Protein AF-A0A7S3AMP0-F1 (afdb_monomer)

Mean predicted aligned error: 15.74 Å

pLDDT: mean 72.94, std 17.56, range [39.0, 95.69]

Foldseek 3Di:
DDDDDDDDDDDDDDDDDDDDPPDDDPDPPDDPPPDDPVRVVVLVDQQVWDWDWDFDPDDDTAIWTWHADPVRFKIWIFGDDDPCPPDDGPIDMDTPVQFPDKDQFQPDPRSVVCVVPDPDDRRPDIDTDGNVNDPDPPDPPPDD

Radius of gyration: 28.68 Å; Cα contacts (8 Å, |Δi|>4): 137; chains: 1; bounding box: 95×56×67 Å

Nearest PDB structures (foldseek):
  4chm-assembly2_B  TM=6.167E-01  e=4.537E-02  Toxoplasma gondii ME49
  6tuh-assembly2_B  TM=6.747E-01  e=8.048E-01  Homo sapiens
  7wzg-assembly1_A  TM=5.165E-01  e=1.977E+00  Streptomyces sp.
  7byt-assembly1_A  TM=4.551E-01  e=3.192E+00  Phanerodontia chrysosporium

InterPro domains:
  IPR011993 PH-like domain superfamily [G3DSA:2.30.29.30] (39-135)

Organism: NCBI:txid156174

Sequence (144 aa):
MRFSRASAPAPDSSEPLATAAAGAGWEPLSPPARRSEAALEGLRLLKQGCRATKYSKRGKPHACVFRLSDDERTLTWEVGLGRAVLTRAARRSVDMSDVVALQIGFSSEVMKRHVEGLHAPAAHTLSLLMIHSLPKPPSAEESD

Solvent-accessible surface area (backbone atoms on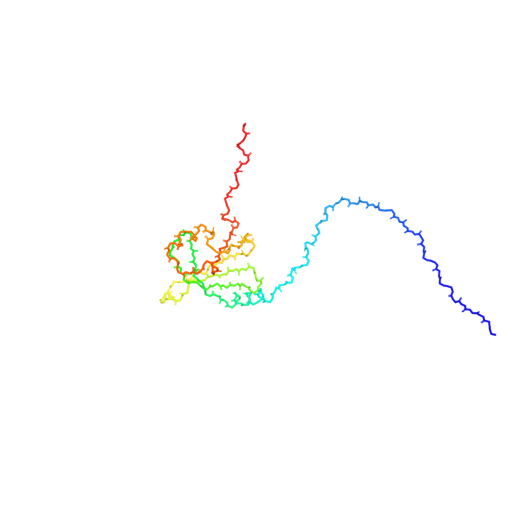ly — not comparable to full-atom values): 9666 Å² total; per-residue (Å²): 138,86,90,83,82,86,81,79,84,80,87,80,92,74,85,78,78,90,76,85,75,86,69,85,76,80,70,80,75,68,81,80,75,82,74,51,71,69,53,52,52,52,51,52,45,30,48,76,46,38,80,47,74,47,78,51,92,71,75,77,69,43,59,26,40,35,29,34,42,95,86,64,48,37,44,31,36,35,69,66,92,66,97,55,89,84,56,82,67,75,69,43,72,46,54,51,87,44,49,75,44,80,43,75,29,60,81,44,78,59,41,59,77,46,53,91,78,54,91,70,63,50,88,82,33,77,41,80,40,43,60,94,69,55,80,80,75,79,73,93,82,80,80,131

Structure (mmCIF, N/CA/C/O backbone):
data_AF-A0A7S3AMP0-F1
#
_entry.id   AF-A0A7S3AMP0-F1
#
loop_
_atom_site.group_PDB
_atom_site.id
_atom_site.type_symbol
_atom_site.label_atom_id
_atom_site.label_alt_id
_atom_site.label_comp_id
_atom_site.label_asym_id
_atom_site.label_entity_id
_atom_site.label_seq_id
_atom_site.pdbx_PDB_ins_code
_atom_site.Cartn_x
_atom_site.Cartn_y
_atom_site.Cartn_z
_atom_site.occupancy
_atom_site.B_iso_or_equiv
_atom_site.auth_seq_id
_atom_site.auth_comp_id
_atom_site.auth_asym_id
_atom_site.auth_atom_id
_atom_site.pdbx_PDB_model_num
ATOM 1 N N . MET A 1 1 ? -63.182 33.805 45.598 1.00 43.59 1 MET A N 1
ATOM 2 C CA . MET A 1 1 ? -62.528 32.505 45.335 1.00 43.59 1 MET A CA 1
ATOM 3 C C . MET A 1 1 ? -61.090 32.610 45.814 1.00 43.59 1 MET A C 1
ATOM 5 O O . MET A 1 1 ? -60.423 33.577 45.474 1.00 43.59 1 MET A O 1
ATOM 9 N N . ARG A 1 2 ? -60.697 31.730 46.741 1.00 43.09 2 ARG A N 1
ATOM 10 C CA . ARG A 1 2 ? -59.436 31.778 47.497 1.00 43.09 2 ARG A CA 1
ATOM 11 C C . ARG A 1 2 ? -58.288 31.141 46.704 1.00 43.09 2 ARG A C 1
ATOM 13 O O . ARG A 1 2 ? -58.501 30.186 45.968 1.00 43.09 2 ARG A O 1
ATOM 20 N N . PHE A 1 3 ? -57.099 31.704 46.905 1.00 45.06 3 PHE A N 1
ATOM 21 C CA . PHE A 1 3 ? -55.799 31.315 46.361 1.00 45.06 3 PHE A CA 1
ATOM 22 C C . PHE A 1 3 ? -55.375 29.895 46.750 1.00 45.06 3 PHE A C 1
ATOM 24 O O . PHE A 1 3 ? -55.627 29.473 47.876 1.00 45.06 3 PHE A O 1
ATOM 31 N N . SER A 1 4 ? -54.607 29.227 45.884 1.00 47.03 4 SER A N 1
ATOM 32 C CA . SER A 1 4 ? -53.541 28.302 46.298 1.00 47.03 4 SER A CA 1
ATOM 33 C C . SER A 1 4 ? -52.491 28.185 45.192 1.00 47.03 4 SER A C 1
ATOM 35 O O . SER A 1 4 ? -52.648 27.468 44.209 1.00 47.03 4 SER A O 1
ATOM 37 N N . ARG A 1 5 ? -51.426 28.968 45.368 1.00 46.56 5 ARG A N 1
ATOM 38 C CA . ARG A 1 5 ? -50.156 28.913 44.644 1.00 46.56 5 ARG A CA 1
ATOM 39 C C . ARG A 1 5 ? -49.348 27.773 45.266 1.00 46.56 5 ARG A C 1
ATOM 41 O O . ARG A 1 5 ? -48.973 27.872 46.430 1.00 46.56 5 ARG A O 1
ATOM 48 N N . ALA A 1 6 ? -49.129 26.692 44.522 1.00 51.91 6 ALA A N 1
ATOM 49 C CA . ALA A 1 6 ? -48.261 25.608 44.965 1.00 51.91 6 ALA A CA 1
ATOM 50 C C . ALA A 1 6 ? -46.806 26.102 44.971 1.00 51.91 6 ALA A C 1
ATOM 52 O O . ALA A 1 6 ? -46.266 26.527 43.951 1.00 51.91 6 ALA A O 1
ATOM 53 N N . SER A 1 7 ? -46.226 26.106 46.168 1.00 48.09 7 SER A N 1
ATOM 54 C CA . SER A 1 7 ? -44.842 26.443 46.473 1.00 48.09 7 SER A CA 1
ATOM 55 C C . SER A 1 7 ? -43.972 25.217 46.200 1.00 48.09 7 SER A C 1
ATOM 57 O O . SER A 1 7 ? -44.155 24.196 46.860 1.00 48.09 7 SER A O 1
ATOM 59 N N . ALA A 1 8 ? -43.051 25.297 45.240 1.00 53.22 8 ALA A N 1
ATOM 60 C CA . ALA A 1 8 ? -42.005 24.291 45.067 1.00 53.22 8 ALA A CA 1
ATOM 61 C C . ALA A 1 8 ? -40.764 24.703 45.889 1.00 53.22 8 ALA A C 1
ATOM 63 O O . ALA A 1 8 ? -40.423 25.890 45.892 1.00 53.22 8 ALA A O 1
ATOM 64 N N . PRO A 1 9 ? -40.133 23.772 46.626 1.00 60.31 9 PRO A N 1
ATOM 65 C CA . PRO A 1 9 ? -39.049 24.069 47.561 1.00 60.31 9 PRO A CA 1
ATOM 66 C C . PRO A 1 9 ? -37.723 24.420 46.869 1.00 60.31 9 PRO A C 1
ATOM 68 O O . PRO A 1 9 ? -37.457 24.007 45.742 1.00 60.31 9 PRO A O 1
ATOM 71 N N . ALA A 1 10 ? -36.908 25.201 47.584 1.00 57.31 10 ALA A N 1
ATOM 72 C CA . ALA A 1 10 ? -35.576 25.653 47.192 1.00 57.31 10 ALA A CA 1
ATOM 73 C C . ALA A 1 10 ? -34.602 24.480 46.943 1.00 57.31 10 ALA A C 1
ATOM 75 O O . ALA A 1 10 ? -34.685 23.477 47.654 1.00 57.31 10 ALA A O 1
ATOM 76 N N . PRO A 1 11 ? -33.664 24.597 45.984 1.00 57.59 11 PRO A N 1
ATOM 77 C CA . PRO A 1 11 ? -32.569 23.647 45.855 1.00 57.59 11 PRO A CA 1
ATOM 78 C C . PRO A 1 11 ? -31.579 23.824 47.013 1.00 57.59 11 PRO A C 1
ATOM 80 O O . PRO A 1 11 ? -31.110 24.926 47.293 1.00 57.59 11 PRO A O 1
ATOM 83 N N . ASP A 1 12 ? -31.326 22.705 47.682 1.00 50.72 12 ASP A N 1
ATOM 84 C CA . ASP A 1 12 ? -30.456 2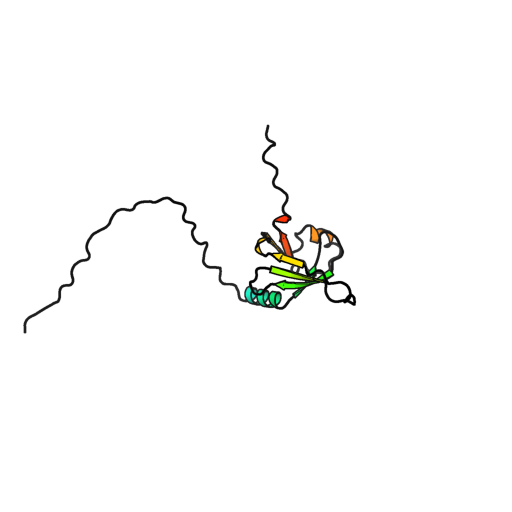2.538 48.837 1.00 50.72 12 ASP A CA 1
ATOM 85 C C . ASP A 1 12 ? -28.985 22.806 48.480 1.00 50.72 12 ASP A C 1
ATOM 87 O O . ASP A 1 12 ? -28.461 22.321 47.473 1.00 50.72 12 ASP A O 1
ATOM 91 N N . SER A 1 13 ? -28.333 23.594 49.327 1.00 54.78 13 SER A N 1
ATOM 92 C CA . SER A 1 13 ? -26.924 23.952 49.253 1.00 54.78 13 SER A CA 1
ATOM 93 C C . SER A 1 13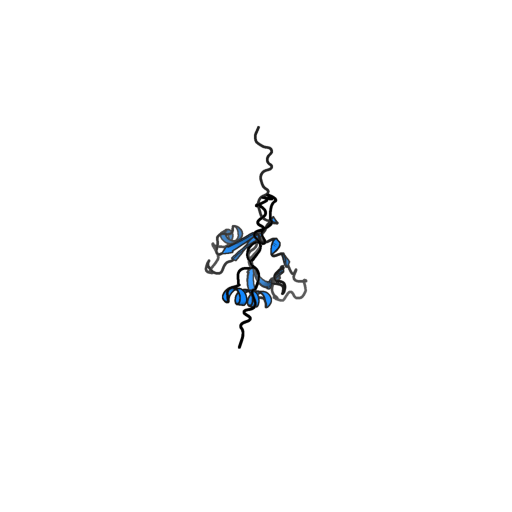 ? -26.093 22.819 49.845 1.00 54.78 13 SER A C 1
ATOM 95 O O . SER A 1 13 ? -25.839 22.784 51.046 1.00 54.78 13 SER A O 1
ATOM 97 N N . SER A 1 14 ? -25.634 21.899 49.004 1.00 51.50 14 SER A N 1
ATOM 98 C CA . SER A 1 14 ? -24.627 20.908 49.393 1.00 51.50 14 SER A CA 1
ATOM 99 C C . SER A 1 14 ? -23.558 20.765 48.311 1.00 51.50 14 SER A C 1
ATOM 101 O O . SER A 1 14 ? -23.533 19.815 47.534 1.00 51.50 14 SER A O 1
ATOM 103 N N . GLU A 1 15 ? -22.632 21.728 48.286 1.00 58.34 15 GLU A N 1
ATOM 104 C CA . GLU A 1 15 ? -21.264 21.452 47.847 1.00 58.34 15 GLU A CA 1
ATOM 105 C C . GLU A 1 15 ? -20.575 20.571 48.896 1.00 58.34 15 GLU A C 1
ATOM 107 O O . GLU A 1 15 ? -20.523 20.928 50.076 1.00 58.34 15 GLU A O 1
ATOM 112 N N . PRO A 1 16 ? -19.954 19.470 48.462 1.00 53.97 16 PRO A N 1
ATOM 113 C CA . PRO A 1 16 ? -18.674 19.092 49.02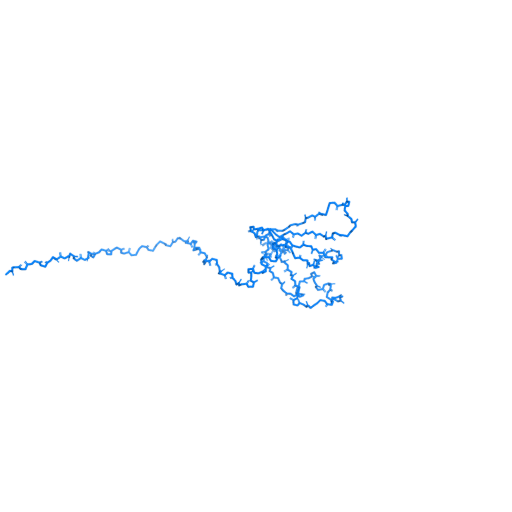7 1.00 53.97 16 PRO A CA 1
ATOM 114 C C . PRO A 1 16 ? -17.570 19.235 47.975 1.00 53.97 16 PRO A C 1
ATOM 116 O O . PRO A 1 16 ? -17.460 18.461 47.028 1.00 53.97 16 PRO A O 1
ATOM 119 N N . LEU A 1 17 ? -16.763 20.273 48.194 1.00 40.53 17 LEU A N 1
ATOM 120 C CA . LEU A 1 17 ? -15.301 20.280 48.176 1.00 40.53 17 LEU A CA 1
ATOM 121 C C . LEU A 1 17 ? -14.609 19.281 47.227 1.00 40.53 17 LEU A C 1
ATOM 123 O O . LEU A 1 17 ? -14.537 18.075 47.471 1.00 40.53 17 LEU A O 1
ATOM 127 N N . ALA A 1 18 ? -13.989 19.851 46.193 1.00 47.88 18 ALA A N 1
ATOM 128 C CA . ALA A 1 18 ? -13.028 19.210 45.312 1.00 47.88 18 ALA A CA 1
ATOM 129 C C . ALA A 1 18 ? -12.026 18.325 46.076 1.00 47.88 18 ALA A C 1
ATOM 131 O O . ALA A 1 18 ? -11.193 18.812 46.839 1.00 47.88 18 ALA A O 1
ATOM 132 N N . THR A 1 19 ? -12.064 17.022 45.802 1.00 40.62 19 THR A N 1
ATOM 133 C CA . THR A 1 19 ? -10.944 16.121 46.079 1.00 40.62 19 THR A CA 1
ATOM 134 C C . THR A 1 19 ? -10.237 15.858 44.759 1.00 40.62 19 THR A C 1
ATOM 136 O O . THR A 1 19 ? -10.707 15.098 43.915 1.00 40.62 19 THR A O 1
ATOM 139 N N . ALA A 1 20 ? -9.109 16.539 44.573 1.00 46.81 20 ALA A N 1
ATOM 140 C CA . ALA A 1 20 ? -8.158 16.265 43.513 1.00 46.81 20 ALA A CA 1
ATOM 141 C C . ALA A 1 20 ? -7.587 14.851 43.698 1.00 46.81 20 ALA A C 1
ATOM 143 O O . ALA A 1 20 ? -6.663 14.637 44.480 1.00 46.81 20 ALA A O 1
ATOM 144 N N . ALA A 1 21 ? -8.136 13.882 42.970 1.00 43.03 21 ALA A N 1
ATOM 145 C CA . ALA A 1 21 ? -7.495 12.594 42.754 1.00 43.03 21 ALA A CA 1
ATOM 146 C C . ALA A 1 21 ? -6.657 12.688 41.474 1.00 43.03 21 ALA A C 1
ATOM 148 O O . ALA A 1 21 ? -7.118 12.416 40.367 1.00 43.03 21 ALA A O 1
ATOM 149 N N . ALA A 1 22 ? -5.410 13.125 41.641 1.00 49.81 22 ALA A N 1
ATOM 150 C CA . ALA A 1 22 ? -4.356 12.902 40.670 1.00 49.81 22 ALA A CA 1
ATOM 151 C C . ALA A 1 22 ? -4.146 11.385 40.524 1.00 49.81 22 ALA A C 1
ATOM 153 O O . ALA A 1 22 ? -3.724 10.714 41.463 1.00 49.81 22 ALA A O 1
ATOM 154 N N . GLY A 1 23 ? -4.474 10.846 39.353 1.00 39.28 23 GLY A N 1
ATOM 155 C CA . GLY A 1 23 ? -4.344 9.423 39.061 1.00 39.28 23 GLY A CA 1
ATOM 156 C C . GLY A 1 23 ? -4.620 9.138 37.592 1.00 39.28 23 GLY A C 1
ATOM 157 O O . GLY A 1 23 ? -5.700 8.677 37.258 1.00 39.28 23 GLY A O 1
ATOM 158 N N . ALA A 1 24 ? -3.654 9.491 36.736 1.00 49.03 24 ALA A N 1
ATOM 159 C CA . ALA A 1 24 ? -3.456 9.016 35.361 1.00 49.03 24 ALA A CA 1
ATOM 160 C C . ALA A 1 24 ? -4.722 8.520 34.629 1.00 49.03 24 ALA A C 1
ATOM 162 O O . ALA A 1 24 ? -4.902 7.325 34.387 1.00 49.03 24 ALA A O 1
ATOM 163 N N . GLY A 1 25 ? -5.586 9.463 34.246 1.00 39.00 25 GLY A N 1
ATOM 164 C CA . GLY A 1 25 ? -6.630 9.205 33.267 1.00 39.00 25 GLY A CA 1
ATOM 165 C C . GLY A 1 25 ? -5.982 8.900 31.921 1.00 39.00 25 GLY A C 1
ATOM 166 O O . GLY A 1 25 ? -5.338 9.761 31.327 1.00 39.00 25 GLY A O 1
ATOM 167 N N . TRP A 1 26 ? -6.143 7.675 31.433 1.00 55.38 26 TRP A N 1
ATOM 168 C CA . TRP A 1 26 ? -6.062 7.418 30.004 1.00 55.38 26 TRP A CA 1
ATOM 169 C C . TRP A 1 26 ? -7.273 8.134 29.394 1.00 55.38 26 TRP A C 1
ATOM 171 O O . TRP A 1 26 ? -8.383 7.613 29.374 1.00 55.38 26 TRP A O 1
ATOM 181 N N . GLU A 1 27 ? -7.118 9.394 28.993 1.00 47.97 27 GLU A N 1
ATOM 182 C CA . GLU A 1 27 ? -8.150 10.015 28.168 1.00 47.97 27 GLU A CA 1
ATOM 183 C C . GLU A 1 27 ? -8.263 9.185 26.882 1.00 47.97 27 GLU A C 1
ATOM 185 O O . GLU A 1 27 ? -7.240 8.930 26.232 1.00 47.97 27 GLU A O 1
ATOM 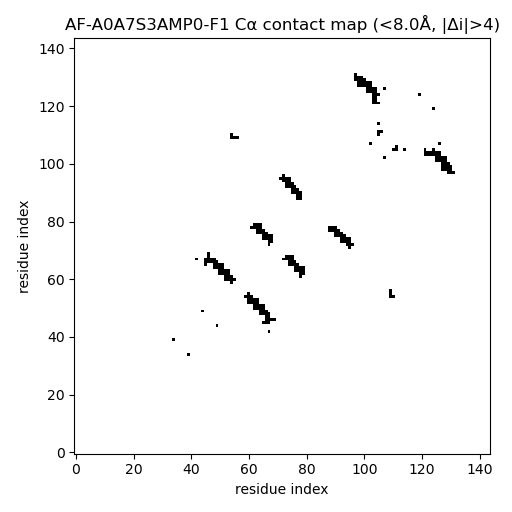190 N N . PRO A 1 28 ? -9.468 8.729 26.490 1.00 56.03 28 PRO A N 1
ATOM 191 C CA . PRO A 1 28 ? -9.657 8.198 25.159 1.00 56.03 28 PRO A CA 1
ATOM 192 C C . PRO A 1 28 ? -9.308 9.321 24.184 1.00 56.03 28 PRO A C 1
ATOM 194 O O . PRO A 1 28 ? -10.034 10.309 24.065 1.00 56.03 28 PRO A O 1
ATOM 197 N N . LEU A 1 29 ? -8.154 9.174 23.527 1.00 58.03 29 LEU A N 1
ATOM 198 C CA . LEU A 1 29 ? -7.727 10.000 22.407 1.00 58.03 29 LEU A CA 1
ATOM 199 C C . LEU A 1 29 ? -8.933 10.174 21.482 1.00 58.03 29 LEU A C 1
ATOM 201 O O . LEU A 1 29 ? -9.512 9.171 21.081 1.00 58.03 29 LEU A O 1
ATOM 205 N N . SER A 1 30 ? -9.311 11.435 21.250 1.00 55.84 30 SER A N 1
ATOM 206 C CA . SER A 1 30 ? -10.341 11.963 20.340 1.00 55.84 30 SER A CA 1
ATOM 207 C C . SER A 1 30 ? -11.150 10.949 19.507 1.00 55.84 30 SER A C 1
ATOM 209 O O . SER A 1 30 ? -10.567 10.061 18.884 1.00 55.84 30 SER A O 1
ATOM 211 N N . PRO A 1 31 ? -12.479 11.142 19.344 1.00 57.41 31 PRO A N 1
ATOM 212 C CA . PRO A 1 31 ? -13.279 10.302 18.450 1.00 57.41 31 PRO A CA 1
ATOM 213 C C . PRO A 1 31 ? -12.593 10.178 17.081 1.00 57.41 31 PRO A C 1
ATOM 215 O O . PRO A 1 31 ? -12.039 11.174 16.599 1.00 57.41 31 PRO A O 1
ATOM 218 N N . PRO A 1 32 ? -12.590 8.978 16.464 1.00 61.91 32 PRO A N 1
ATOM 219 C CA . PRO A 1 32 ? -11.818 8.727 15.257 1.00 61.91 32 PRO A CA 1
ATOM 220 C C . PRO A 1 32 ? -12.165 9.792 14.225 1.00 61.91 32 PRO A C 1
ATOM 222 O O . PRO A 1 32 ? -13.340 9.987 13.898 1.00 61.91 32 PRO A O 1
ATOM 225 N N . ALA A 1 33 ? -11.141 10.520 13.773 1.00 69.38 33 ALA A N 1
ATOM 226 C CA . ALA A 1 33 ? -11.303 11.617 12.834 1.00 69.38 33 ALA A CA 1
ATOM 227 C C . ALA A 1 33 ? -12.194 11.158 11.672 1.00 69.38 33 ALA A C 1
ATOM 229 O O . ALA A 1 33 ? -11.946 10.109 11.065 1.00 69.38 33 ALA A O 1
ATOM 230 N N . ARG A 1 34 ? -13.265 11.914 11.390 1.00 83.62 34 ARG A N 1
ATOM 231 C CA . ARG A 1 34 ? -14.149 11.602 10.263 1.00 83.62 34 ARG A CA 1
ATOM 232 C C . ARG A 1 34 ? -13.298 11.525 9.000 1.00 83.62 34 ARG A C 1
ATOM 234 O O . ARG A 1 34 ? -12.571 12.461 8.674 1.00 83.62 34 ARG A O 1
ATOM 241 N N . ARG A 1 35 ? -13.379 10.389 8.310 1.00 88.00 35 ARG A N 1
ATOM 242 C CA . ARG A 1 35 ? -12.655 10.166 7.057 1.00 88.00 35 ARG A CA 1
ATOM 243 C C . ARG A 1 35 ? -13.182 11.129 5.998 1.00 88.00 35 ARG A C 1
ATOM 245 O O . ARG A 1 35 ? -14.392 11.321 5.893 1.00 88.00 35 ARG A O 1
ATOM 252 N N . SER A 1 36 ? -12.277 11.710 5.216 1.00 93.00 36 SER A N 1
ATOM 253 C CA . SER A 1 36 ? -12.654 12.479 4.030 1.00 93.00 36 SER A CA 1
ATOM 254 C C . SER A 1 36 ? -13.226 11.558 2.948 1.00 93.00 36 SER A C 1
ATOM 256 O O . SER A 1 36 ? -12.953 10.356 2.933 1.00 93.00 36 SER A O 1
ATOM 258 N N . GLU A 1 37 ? -13.985 12.117 2.005 1.00 93.38 37 GLU A N 1
ATOM 259 C CA . GLU A 1 37 ? -14.529 11.355 0.871 1.00 93.38 37 GLU A CA 1
ATOM 260 C C . GLU A 1 37 ? -13.422 10.704 0.035 1.00 93.38 37 GLU A C 1
ATOM 262 O O . GLU A 1 37 ? -13.505 9.521 -0.288 1.00 93.38 37 GLU A O 1
ATOM 267 N N . ALA A 1 38 ? -12.328 11.432 -0.208 1.00 90.38 38 ALA A N 1
ATOM 268 C CA . ALA A 1 38 ? -11.157 10.901 -0.899 1.00 90.38 38 ALA A CA 1
ATOM 269 C C . ALA A 1 38 ? -10.533 9.702 -0.158 1.00 90.38 38 ALA A C 1
ATOM 271 O O . ALA A 1 38 ? -10.098 8.736 -0.785 1.00 90.38 38 ALA A O 1
ATOM 272 N N . ALA A 1 39 ? -10.517 9.722 1.181 1.00 89.25 39 ALA A N 1
ATOM 273 C CA . ALA A 1 39 ? -10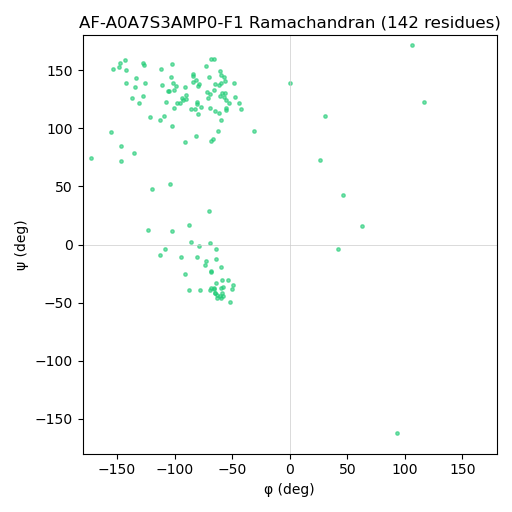.026 8.594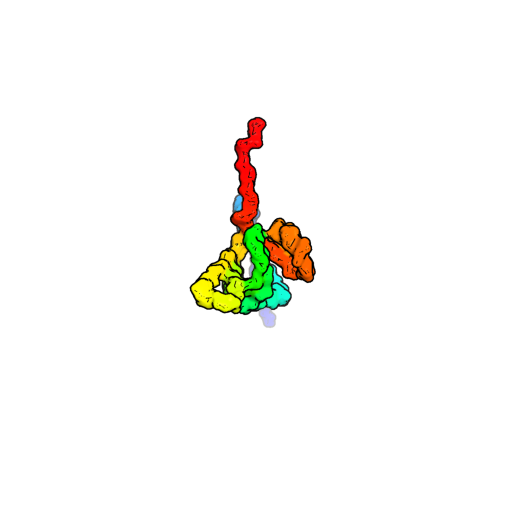 1.969 1.00 89.25 39 ALA A CA 1
ATOM 274 C C . ALA A 1 39 ? -10.959 7.377 1.866 1.00 89.25 39 ALA A C 1
ATOM 276 O O . ALA A 1 39 ? -10.484 6.246 1.767 1.00 89.25 39 ALA A O 1
ATOM 277 N N . LEU A 1 40 ? -12.278 7.592 1.850 1.00 93.25 40 LEU A N 1
ATOM 278 C CA . LEU A 1 40 ? -13.259 6.521 1.651 1.00 93.25 40 LEU A CA 1
ATOM 279 C C . LEU A 1 40 ? -13.147 5.903 0.254 1.00 93.25 40 LEU A C 1
ATOM 281 O O . LEU A 1 40 ? -13.185 4.679 0.115 1.00 93.25 40 LEU A O 1
ATOM 285 N N . GLU A 1 41 ? -12.953 6.728 -0.773 1.00 93.12 41 GLU A N 1
ATOM 286 C CA . GLU A 1 41 ? -12.712 6.252 -2.132 1.00 93.12 41 GLU A CA 1
ATOM 287 C C . GLU A 1 41 ? -11.409 5.450 -2.221 1.00 93.12 41 GLU A C 1
ATOM 289 O O . GLU A 1 41 ? -11.406 4.334 -2.748 1.00 93.12 41 GLU A O 1
ATOM 294 N N . GLY A 1 42 ? -10.322 5.961 -1.637 1.00 91.00 42 GLY A N 1
ATOM 295 C CA . GLY A 1 42 ? -9.039 5.263 -1.577 1.00 91.00 42 GLY A CA 1
ATOM 296 C C . GLY A 1 42 ? -9.141 3.906 -0.879 1.00 91.00 42 GLY A C 1
ATOM 297 O O . GLY A 1 42 ? -8.647 2.903 -1.397 1.00 91.00 42 GLY A O 1
ATOM 298 N N . LEU A 1 43 ? -9.850 3.838 0.252 1.00 93.69 43 LEU A N 1
ATOM 299 C CA . LEU A 1 43 ? -10.128 2.581 0.951 1.00 93.69 43 LEU A CA 1
ATOM 300 C C . LEU A 1 43 ? -10.913 1.608 0.073 1.00 93.69 43 LEU A C 1
ATOM 302 O O . LEU A 1 43 ? -10.560 0.431 -0.004 1.00 93.69 43 LEU A O 1
ATOM 306 N N . ARG A 1 44 ? -11.947 2.086 -0.628 1.00 94.88 44 ARG A N 1
ATOM 307 C CA . ARG A 1 44 ? -12.736 1.256 -1.546 1.00 94.88 44 ARG A CA 1
ATOM 308 C C . ARG A 1 44 ? -11.860 0.672 -2.656 1.00 94.88 44 ARG A C 1
ATOM 310 O O . ARG A 1 44 ? -11.943 -0.527 -2.920 1.00 94.88 44 ARG A O 1
ATOM 317 N N . LEU A 1 45 ? -11.004 1.485 -3.274 1.00 92.56 45 LEU A N 1
ATOM 318 C CA . LEU A 1 45 ? -10.083 1.043 -4.326 1.00 92.56 45 LEU A CA 1
ATOM 319 C C . LEU A 1 45 ? -9.078 0.008 -3.807 1.00 92.56 45 LEU A C 1
ATOM 321 O O . LEU A 1 45 ? -8.852 -1.020 -4.449 1.00 92.56 45 LEU A O 1
ATOM 325 N N . LEU A 1 46 ? -8.513 0.234 -2.620 1.00 92.94 46 LEU A N 1
ATOM 326 C CA . LEU A 1 46 ? -7.586 -0.708 -1.996 1.00 92.94 46 LEU A CA 1
ATOM 327 C C . LEU A 1 46 ? -8.260 -2.032 -1.620 1.00 92.94 46 LEU A C 1
ATOM 329 O O . LEU A 1 46 ? -7.645 -3.079 -1.800 1.00 92.94 46 LEU A O 1
ATOM 333 N N . LYS A 1 47 ? -9.512 -2.024 -1.148 1.00 95.44 47 LYS A N 1
ATOM 334 C CA . LYS A 1 47 ? -10.265 -3.256 -0.845 1.00 95.44 47 LYS A CA 1
ATOM 335 C C . LYS A 1 47 ? -10.613 -4.052 -2.108 1.00 95.44 47 LYS A C 1
ATOM 337 O O . LYS A 1 47 ? -10.509 -5.276 -2.122 1.00 95.44 47 LYS A O 1
ATOM 342 N N . GLN A 1 48 ? -10.946 -3.377 -3.210 1.00 94.56 48 GLN A N 1
ATOM 343 C CA . GLN A 1 48 ? -11.176 -4.035 -4.507 1.00 94.56 48 GLN A CA 1
ATOM 344 C C . GLN A 1 48 ? -9.886 -4.664 -5.064 1.00 94.56 48 GLN A C 1
ATOM 346 O O . GLN A 1 48 ? -9.878 -5.792 -5.577 1.00 94.56 48 GLN A O 1
ATOM 351 N N . GLY A 1 49 ? -8.768 -3.973 -4.875 1.00 92.62 49 GLY A N 1
ATOM 352 C CA . GLY A 1 49 ? -7.451 -4.382 -5.327 1.00 92.62 49 GLY A CA 1
ATOM 353 C C . GLY A 1 49 ? -6.908 -3.391 -6.348 1.00 92.62 49 GLY A C 1
ATOM 354 O O . GLY A 1 49 ? -7.510 -3.164 -7.395 1.00 92.62 49 GLY A O 1
ATOM 355 N N . CYS A 1 50 ? -5.744 -2.826 -6.057 1.00 90.94 50 CYS A N 1
ATOM 356 C CA . CYS A 1 50 ? -5.078 -1.830 -6.885 1.00 90.94 50 CYS A CA 1
ATOM 357 C C . CYS A 1 50 ? -3.807 -2.416 -7.508 1.00 90.94 50 CYS A C 1
ATOM 359 O O . CYS A 1 50 ? -3.043 -3.115 -6.839 1.00 90.94 50 CYS A O 1
ATOM 361 N N . ARG A 1 51 ? -3.562 -2.140 -8.793 1.00 90.56 51 ARG A N 1
ATOM 362 C CA . ARG A 1 51 ? -2.329 -2.548 -9.480 1.00 90.56 51 ARG A CA 1
ATOM 363 C C . ARG A 1 51 ? -1.273 -1.460 -9.345 1.00 90.56 51 ARG A C 1
ATOM 365 O O . ARG A 1 51 ? -1.507 -0.330 -9.755 1.00 90.56 51 ARG A O 1
ATOM 372 N N . ALA A 1 52 ? -0.102 -1.820 -8.831 1.00 88.69 52 ALA A N 1
ATOM 373 C CA . ALA A 1 52 ? 1.034 -0.910 -8.721 1.00 88.69 52 ALA A CA 1
ATOM 374 C C . ALA A 1 52 ? 2.367 -1.651 -8.886 1.00 88.69 52 ALA A C 1
ATOM 376 O O . ALA A 1 52 ? 2.465 -2.856 -8.644 1.00 88.69 52 ALA A O 1
ATOM 377 N N . THR A 1 53 ? 3.410 -0.925 -9.285 1.00 87.88 53 THR A N 1
ATOM 378 C CA . THR A 1 53 ? 4.770 -1.468 -9.361 1.00 87.88 53 THR A CA 1
ATOM 379 C C . THR A 1 53 ? 5.395 -1.475 -7.975 1.00 87.88 53 THR A C 1
ATOM 381 O O . THR A 1 53 ? 5.554 -0.431 -7.344 1.00 87.88 53 THR A O 1
ATOM 384 N N . LYS A 1 54 ? 5.781 -2.656 -7.497 1.00 87.94 54 LYS A N 1
ATOM 385 C CA . LYS A 1 54 ? 6.477 -2.815 -6.227 1.00 87.94 54 LYS A CA 1
ATOM 386 C C . LYS A 1 54 ? 7.983 -2.731 -6.432 1.00 87.94 54 LYS A C 1
ATOM 388 O O . LYS A 1 54 ? 8.557 -3.498 -7.203 1.00 87.94 54 LYS A O 1
ATOM 393 N N . TYR A 1 55 ? 8.617 -1.874 -5.644 1.00 85.38 55 TYR A N 1
ATOM 394 C CA . TYR A 1 55 ? 10.067 -1.786 -5.515 1.00 85.38 55 TYR A CA 1
ATOM 395 C C . TYR A 1 55 ? 10.485 -2.495 -4.224 1.00 85.38 55 TYR A C 1
ATOM 397 O O . TYR A 1 55 ? 9.805 -2.412 -3.200 1.00 85.38 55 TYR A O 1
ATOM 405 N N . SER A 1 56 ? 11.577 -3.251 -4.258 1.00 77.94 56 SER A N 1
ATOM 406 C CA . SER A 1 56 ? 12.110 -3.952 -3.086 1.00 77.94 56 SER A CA 1
ATOM 407 C C . SER A 1 56 ? 13.580 -3.630 -2.891 1.00 77.94 56 SER A C 1
ATOM 409 O O . SER A 1 56 ? 14.285 -3.319 -3.840 1.00 77.94 56 SER A O 1
ATOM 411 N N . LYS A 1 57 ? 14.068 -3.769 -1.650 1.00 74.75 57 LYS A N 1
ATOM 412 C CA . LYS A 1 57 ? 15.492 -3.574 -1.314 1.00 74.75 57 LYS A CA 1
ATOM 413 C C . LYS A 1 57 ? 16.435 -4.420 -2.180 1.00 74.75 57 LYS A C 1
ATOM 415 O O . LYS A 1 57 ? 17.587 -4.046 -2.379 1.00 74.75 57 LYS A O 1
ATOM 420 N N . ARG A 1 58 ? 15.957 -5.587 -2.623 1.00 71.69 58 ARG A N 1
ATOM 421 C CA . ARG A 1 58 ? 16.654 -6.537 -3.493 1.00 71.69 58 ARG A CA 1
ATOM 422 C C . ARG A 1 58 ? 15.685 -6.983 -4.587 1.00 71.69 58 ARG A C 1
ATOM 424 O O . ARG A 1 58 ? 14.534 -7.292 -4.274 1.00 71.69 58 ARG A O 1
ATOM 431 N N . GLY A 1 59 ? 16.141 -7.030 -5.834 1.00 75.62 59 GLY A N 1
ATOM 432 C CA . GLY A 1 59 ? 15.362 -7.522 -6.975 1.00 75.62 59 GLY A CA 1
ATOM 433 C C . GLY A 1 59 ? 14.854 -6.435 -7.922 1.00 75.62 59 GLY A C 1
ATOM 434 O O . GLY A 1 59 ? 14.991 -5.242 -7.665 1.00 75.62 59 GLY A O 1
ATOM 435 N N . LYS A 1 60 ? 14.287 -6.877 -9.050 1.00 80.25 60 LYS A N 1
ATOM 436 C CA . LYS A 1 60 ? 13.741 -5.991 -10.082 1.00 80.25 60 LYS A CA 1
ATOM 437 C C . LYS A 1 60 ? 12.326 -5.523 -9.708 1.00 80.25 60 LYS A C 1
ATOM 439 O O . LYS A 1 60 ? 11.545 -6.338 -9.197 1.00 80.25 60 LYS A O 1
ATOM 444 N N . PRO A 1 61 ? 11.975 -4.254 -9.985 1.00 85.06 61 PRO A N 1
ATOM 445 C CA . PRO A 1 61 ? 10.606 -3.774 -9.844 1.00 85.06 61 PRO A CA 1
ATOM 446 C C . PRO A 1 61 ? 9.639 -4.619 -10.677 1.00 85.06 61 PRO A C 1
ATOM 448 O O . PRO A 1 61 ? 9.972 -5.029 -11.789 1.00 85.06 61 PRO A O 1
ATOM 451 N N . HIS A 1 62 ? 8.456 -4.902 -10.142 1.00 83.69 62 HIS A N 1
ATOM 452 C CA . HIS A 1 62 ? 7.454 -5.727 -10.820 1.00 83.69 62 HIS A CA 1
ATOM 453 C C . HIS A 1 62 ? 6.037 -5.303 -10.447 1.00 83.69 62 HIS A C 1
ATOM 455 O O . HIS A 1 62 ? 5.801 -4.766 -9.364 1.00 83.69 62 HIS A O 1
ATOM 461 N N . ALA A 1 63 ? 5.091 -5.548 -11.352 1.00 87.94 63 ALA A N 1
ATOM 462 C CA . ALA A 1 63 ? 3.686 -5.251 -11.124 1.00 87.94 63 ALA A CA 1
ATOM 463 C C . ALA A 1 63 ? 3.075 -6.225 -10.102 1.00 87.94 63 ALA A C 1
ATOM 465 O O . ALA A 1 63 ? 3.194 -7.447 -10.229 1.00 87.94 63 ALA A O 1
ATOM 466 N N . CYS A 1 64 ? 2.383 -5.666 -9.116 1.00 89.50 64 CYS A N 1
ATOM 467 C CA . CYS A 1 64 ? 1.652 -6.392 -8.088 1.00 89.50 64 CYS A CA 1
ATOM 468 C C . CYS A 1 64 ? 0.208 -5.905 -8.018 1.00 89.50 64 CYS A C 1
ATOM 470 O O . CYS A 1 64 ? -0.089 -4.752 -8.338 1.00 89.50 64 CYS A O 1
ATOM 472 N N . VAL A 1 65 ? -0.676 -6.774 -7.539 1.00 91.69 65 VAL A N 1
ATOM 473 C CA . VAL A 1 65 ? -2.002 -6.381 -7.057 1.00 91.69 65 VAL A CA 1
ATOM 474 C C . VAL A 1 65 ? -1.916 -6.256 -5.544 1.00 91.69 65 VAL A C 1
ATOM 476 O O . VAL A 1 65 ? -1.556 -7.218 -4.872 1.00 91.69 65 VAL A O 1
ATOM 479 N N . PHE A 1 66 ? -2.228 -5.078 -5.021 1.00 92.50 66 PHE A N 1
ATOM 480 C CA . PHE A 1 66 ? -2.320 -4.785 -3.597 1.00 92.50 66 PHE A CA 1
ATOM 481 C C . PHE A 1 66 ? -3.783 -4.781 -3.177 1.00 92.50 66 PHE A C 1
ATOM 483 O O . PHE A 1 66 ? -4.597 -4.143 -3.840 1.00 92.50 66 PHE A O 1
ATOM 490 N N . ARG A 1 67 ? -4.114 -5.456 -2.078 1.00 95.00 67 ARG A N 1
ATOM 491 C CA . ARG A 1 67 ? -5.471 -5.519 -1.538 1.00 95.00 67 ARG A CA 1
ATOM 492 C C . ARG A 1 67 ? -5.480 -5.362 -0.026 1.00 95.00 67 ARG A C 1
ATOM 494 O O . ARG A 1 67 ? -4.806 -6.128 0.666 1.00 95.00 67 ARG A O 1
ATOM 501 N N . LEU A 1 68 ? -6.267 -4.411 0.458 1.00 95.62 68 LEU A N 1
ATOM 502 C CA . LEU A 1 68 ? -6.557 -4.227 1.877 1.00 95.62 68 LEU A CA 1
ATOM 503 C C . LEU A 1 68 ? -7.709 -5.153 2.295 1.00 95.62 68 LEU A C 1
ATOM 505 O O . LEU A 1 68 ? -8.657 -5.334 1.532 1.00 95.62 68 LEU A O 1
ATOM 509 N N . SER A 1 69 ? -7.622 -5.755 3.477 1.00 95.44 69 SER A N 1
ATOM 510 C CA . SER A 1 69 ? -8.706 -6.546 4.063 1.00 95.44 69 SER A CA 1
ATOM 511 C C . SER A 1 69 ? -9.926 -5.685 4.412 1.00 95.44 69 SER A C 1
ATOM 513 O O . SER A 1 69 ? -9.830 -4.464 4.566 1.00 95.44 69 SER A O 1
ATOM 515 N N . ASP A 1 70 ? -11.093 -6.316 4.553 1.00 94.50 70 ASP A N 1
ATOM 516 C CA . ASP A 1 70 ? -12.347 -5.603 4.836 1.00 94.50 70 ASP A CA 1
ATOM 517 C C . ASP A 1 70 ? -12.333 -4.890 6.193 1.00 94.50 70 ASP A C 1
ATOM 519 O O . ASP A 1 70 ? -12.886 -3.792 6.311 1.00 94.50 70 ASP A O 1
ATOM 523 N N . ASP A 1 71 ? -11.637 -5.476 7.171 1.00 94.94 71 ASP A N 1
ATOM 524 C CA . ASP A 1 71 ? -11.381 -4.915 8.503 1.00 94.94 71 ASP A CA 1
ATOM 525 C C . ASP A 1 71 ? -10.255 -3.866 8.529 1.00 94.94 71 ASP A C 1
ATOM 527 O O . ASP A 1 71 ? -9.973 -3.298 9.582 1.00 94.94 71 ASP A O 1
ATOM 531 N N . GLU A 1 72 ? -9.621 -3.603 7.381 1.00 94.00 72 GLU A N 1
ATOM 532 C CA . GLU A 1 72 ? -8.551 -2.618 7.191 1.00 94.00 72 GLU A CA 1
ATOM 533 C C . GLU A 1 72 ? -7.272 -2.903 7.991 1.00 94.00 72 GLU A C 1
ATOM 535 O O . GLU A 1 72 ? -6.416 -2.030 8.120 1.00 94.00 72 GLU A O 1
ATOM 540 N N . ARG A 1 73 ? -7.104 -4.130 8.497 1.00 95.69 73 ARG A N 1
ATOM 541 C CA . ARG A 1 73 ? -5.949 -4.516 9.322 1.00 95.69 73 ARG A CA 1
ATOM 542 C C . ARG A 1 73 ? -4.784 -5.074 8.530 1.00 95.69 73 ARG A C 1
ATOM 544 O O . ARG A 1 73 ? -3.648 -4.997 8.982 1.00 95.69 73 ARG A O 1
ATOM 551 N N . THR A 1 74 ? -5.027 -5.643 7.356 1.00 95.56 74 THR A N 1
ATOM 552 C CA . THR A 1 74 ? -3.995 -6.363 6.609 1.00 95.56 74 THR A CA 1
ATOM 553 C C . THR A 1 74 ? -3.950 -5.907 5.162 1.00 95.56 74 THR A C 1
ATOM 555 O O . THR A 1 74 ? -4.915 -6.051 4.411 1.00 95.56 74 THR A O 1
ATOM 558 N N . LEU A 1 75 ? -2.786 -5.427 4.730 1.00 94.56 75 LEU A N 1
ATOM 559 C CA . LEU A 1 75 ? -2.503 -5.172 3.322 1.00 94.56 75 LEU A CA 1
ATOM 560 C C . LEU A 1 75 ? -1.781 -6.385 2.744 1.00 94.56 75 LEU A C 1
ATOM 562 O O . LEU A 1 75 ? -0.711 -6.782 3.200 1.00 94.56 75 LEU A O 1
ATOM 566 N N . THR A 1 76 ? -2.363 -6.980 1.714 1.00 94.31 76 THR A N 1
ATOM 567 C CA . THR A 1 76 ? -1.803 -8.134 1.011 1.00 94.31 76 THR A CA 1
ATOM 568 C C . THR A 1 76 ? -1.377 -7.754 -0.391 1.00 94.31 76 THR A C 1
ATOM 570 O O . THR A 1 76 ? -1.958 -6.855 -0.994 1.00 94.31 76 THR A O 1
ATOM 573 N N . TRP A 1 77 ? -0.367 -8.432 -0.925 1.00 92.50 77 TRP A N 1
ATOM 574 C CA . TRP A 1 77 ? -0.021 -8.300 -2.331 1.00 92.50 77 TRP A CA 1
ATOM 575 C C . TRP A 1 77 ? 0.415 -9.613 -2.953 1.00 92.50 77 TRP A C 1
ATOM 577 O O . TRP A 1 77 ? 0.996 -10.499 -2.317 1.00 92.50 77 TRP A O 1
ATOM 587 N N . GLU A 1 78 ? 0.147 -9.698 -4.244 1.00 88.88 78 GLU A N 1
ATOM 588 C CA . GLU A 1 78 ? 0.502 -10.816 -5.097 1.00 88.88 78 GLU A CA 1
ATOM 589 C C . GLU A 1 78 ? 1.130 -10.303 -6.389 1.00 88.88 78 GLU A C 1
ATOM 591 O O . GLU A 1 78 ? 0.754 -9.257 -6.923 1.00 88.88 78 GLU A O 1
ATOM 596 N N . VAL A 1 79 ? 2.124 -11.040 -6.878 1.00 82.06 79 VAL A N 1
ATOM 597 C CA . VAL A 1 79 ? 2.757 -10.761 -8.168 1.00 82.06 79 VAL A CA 1
ATOM 598 C C . VAL A 1 79 ? 1.848 -11.336 -9.255 1.00 82.06 79 VAL A C 1
ATOM 600 O O . VAL A 1 79 ? 1.510 -12.518 -9.219 1.00 82.06 79 VAL A O 1
ATOM 603 N N . GLY A 1 80 ? 1.406 -10.501 -10.195 1.00 64.94 80 GLY A N 1
ATOM 604 C CA . GLY A 1 80 ? 0.380 -10.882 -11.167 1.00 64.94 80 GLY A CA 1
ATOM 605 C C . GLY A 1 80 ? 0.876 -11.779 -12.313 1.00 64.94 80 GLY A C 1
ATOM 606 O O . GLY A 1 80 ? 1.689 -11.355 -13.125 1.00 64.94 80 GLY A O 1
ATOM 607 N N . LEU A 1 81 ? 0.316 -12.993 -12.394 1.00 56.06 81 LEU A N 1
ATOM 608 C CA . LEU A 1 81 ? -0.405 -13.589 -13.543 1.00 56.06 81 LEU A CA 1
ATOM 609 C C . LEU A 1 81 ? 0.195 -13.497 -14.970 1.00 56.06 81 LEU A C 1
ATOM 611 O O . LEU A 1 81 ? -0.536 -13.298 -15.938 1.00 56.06 81 LEU A O 1
ATOM 615 N N . GLY A 1 82 ? 1.497 -13.712 -15.149 1.00 49.66 82 GLY A N 1
ATOM 616 C CA . GLY A 1 82 ? 2.088 -13.994 -16.468 1.00 49.66 82 GLY A CA 1
ATOM 617 C C . GLY A 1 82 ? 2.549 -15.448 -16.566 1.00 49.66 82 GLY A C 1
ATOM 618 O O . GLY A 1 82 ? 3.497 -15.784 -15.873 1.00 49.66 82 GLY A O 1
ATOM 619 N N . ARG A 1 83 ? 1.881 -16.289 -17.385 1.00 48.69 83 ARG A N 1
ATOM 620 C CA . ARG A 1 83 ? 2.178 -17.705 -17.780 1.00 48.69 83 ARG A CA 1
ATOM 621 C C . ARG A 1 83 ? 2.676 -18.717 -16.717 1.00 48.69 83 ARG A C 1
ATOM 623 O O . ARG A 1 83 ? 2.776 -19.899 -17.023 1.00 48.69 83 ARG A O 1
ATOM 630 N N . ALA A 1 84 ? 2.915 -18.321 -15.474 1.00 47.28 84 ALA A N 1
ATOM 631 C CA . ALA A 1 84 ? 3.490 -19.124 -14.402 1.00 47.28 84 ALA A CA 1
ATOM 632 C C . ALA A 1 84 ? 2.409 -19.564 -13.405 1.00 47.28 84 ALA A C 1
ATOM 634 O O . ALA A 1 84 ? 2.541 -19.398 -12.195 1.00 47.28 84 ALA A O 1
ATOM 635 N N . VAL A 1 85 ? 1.334 -20.162 -13.925 1.00 47.41 85 VAL A N 1
ATOM 636 C CA . VAL A 1 85 ? 0.264 -20.805 -13.134 1.00 47.41 85 VAL A CA 1
ATOM 637 C C . VAL A 1 85 ? 0.788 -22.023 -12.338 1.00 47.41 85 VAL A C 1
ATOM 639 O O . VAL A 1 85 ? 0.069 -22.599 -11.534 1.00 47.41 85 VAL A O 1
ATOM 642 N N . LEU A 1 86 ? 2.063 -22.399 -12.493 1.00 49.69 86 LEU A N 1
ATOM 643 C CA . LEU A 1 86 ? 2.649 -23.587 -11.864 1.00 49.69 86 LEU A CA 1
ATOM 644 C C . LEU A 1 86 ? 3.368 -23.336 -10.531 1.00 49.69 86 LEU A C 1
ATOM 646 O O . LEU A 1 86 ? 3.666 -24.294 -9.823 1.00 49.69 86 LEU A O 1
ATOM 650 N N . THR A 1 87 ? 3.622 -22.088 -10.133 1.00 49.88 87 THR A N 1
ATOM 651 C CA . THR A 1 87 ? 4.239 -21.805 -8.828 1.00 49.88 87 THR A CA 1
ATOM 652 C C . THR A 1 87 ? 3.321 -20.918 -8.018 1.00 49.88 87 THR A C 1
ATOM 654 O O . THR A 1 87 ? 3.155 -19.748 -8.351 1.00 49.88 87 THR A O 1
ATOM 657 N N . ARG A 1 88 ? 2.729 -21.494 -6.964 1.00 52.72 88 ARG A N 1
ATOM 658 C CA . ARG A 1 88 ? 1.957 -20.837 -5.900 1.00 52.72 88 ARG A CA 1
ATOM 659 C C . ARG A 1 88 ? 2.507 -19.430 -5.664 1.00 52.72 88 ARG A C 1
ATOM 661 O O . ARG A 1 88 ? 3.539 -19.283 -5.010 1.00 52.72 88 ARG A O 1
ATOM 668 N N . ALA A 1 89 ? 1.870 -18.416 -6.257 1.00 57.06 89 ALA A N 1
ATOM 669 C CA . ALA A 1 89 ? 2.294 -17.037 -6.086 1.00 57.06 89 ALA A CA 1
ATOM 670 C C . ALA A 1 89 ? 2.304 -16.791 -4.580 1.00 57.06 89 ALA A C 1
ATOM 672 O O . ALA A 1 89 ? 1.283 -16.970 -3.914 1.00 57.06 89 ALA A O 1
ATOM 673 N N . ALA A 1 90 ? 3.485 -16.524 -4.022 1.00 65.44 90 ALA A N 1
ATOM 674 C CA . ALA A 1 90 ? 3.641 -16.364 -2.589 1.00 65.44 90 ALA A CA 1
ATOM 675 C C . ALA A 1 90 ? 2.930 -15.069 -2.203 1.00 65.44 90 ALA A C 1
ATOM 677 O O . ALA A 1 90 ? 3.534 -13.998 -2.245 1.00 65.44 90 ALA A O 1
ATOM 678 N N . ARG A 1 91 ? 1.634 -15.170 -1.897 1.00 78.69 91 ARG A N 1
ATOM 679 C CA . ARG A 1 91 ? 0.832 -14.076 -1.369 1.00 78.69 91 ARG A CA 1
ATOM 680 C C . ARG A 1 91 ? 1.544 -13.582 -0.122 1.00 78.69 91 ARG A C 1
ATOM 682 O O . ARG A 1 91 ? 1.779 -14.346 0.815 1.00 78.69 91 ARG A O 1
ATOM 689 N N . ARG A 1 92 ? 1.970 -12.328 -0.159 1.00 89.56 92 ARG A N 1
ATOM 690 C CA . ARG A 1 92 ? 2.615 -11.669 0.971 1.00 89.56 92 ARG A CA 1
ATOM 691 C C . ARG A 1 92 ? 1.602 -10.750 1.630 1.00 89.56 92 ARG A C 1
ATOM 693 O O . ARG A 1 92 ? 0.641 -10.312 0.997 1.00 89.56 92 ARG A O 1
ATOM 700 N N . SER A 1 93 ? 1.822 -10.481 2.903 1.00 91.88 93 SER A N 1
ATOM 701 C CA . SER A 1 93 ? 0.957 -9.643 3.715 1.00 91.88 93 SER A CA 1
ATOM 702 C C . SER A 1 93 ? 1.783 -8.819 4.680 1.00 91.88 93 SER A C 1
ATOM 704 O O . SER A 1 93 ? 2.919 -9.173 5.002 1.00 91.88 93 SER A O 1
ATOM 706 N N . VAL A 1 94 ? 1.182 -7.731 5.135 1.00 92.31 94 VAL A N 1
ATOM 707 C CA . VAL A 1 94 ? 1.690 -6.904 6.214 1.00 92.31 94 VAL A CA 1
ATOM 708 C C . VAL A 1 94 ? 0.522 -6.424 7.064 1.00 92.31 94 VAL A C 1
ATOM 710 O O . VAL A 1 94 ? -0.542 -6.101 6.522 1.00 92.31 94 VAL A O 1
ATOM 713 N N . ASP A 1 95 ? 0.711 -6.422 8.378 1.00 94.31 95 ASP A N 1
ATOM 714 C CA . ASP A 1 95 ? -0.255 -5.859 9.311 1.00 94.31 95 ASP A CA 1
ATOM 715 C C . ASP A 1 95 ? -0.121 -4.328 9.326 1.00 94.31 95 ASP A C 1
ATOM 717 O O . ASP A 1 95 ? 0.985 -3.788 9.274 1.00 94.31 95 ASP A O 1
ATOM 721 N N . MET A 1 96 ? -1.241 -3.608 9.347 1.00 92.88 96 MET A N 1
ATOM 722 C CA . MET A 1 96 ? -1.241 -2.143 9.389 1.00 92.88 96 MET A CA 1
ATOM 723 C C . MET A 1 96 ? -0.718 -1.606 10.719 1.00 92.88 96 MET A C 1
ATOM 725 O O . MET A 1 96 ? -0.195 -0.496 10.740 1.00 92.88 96 MET A O 1
ATOM 729 N N . SER A 1 97 ? -0.776 -2.388 11.799 1.00 92.56 97 SER A N 1
ATOM 730 C CA . SER A 1 97 ? -0.146 -2.031 13.074 1.00 92.56 97 SER A CA 1
ATOM 731 C C . SER A 1 97 ? 1.386 -2.038 13.015 1.00 92.56 97 SER A C 1
ATOM 733 O O . SER A 1 97 ? 2.023 -1.319 13.780 1.00 92.56 97 SER A O 1
ATOM 735 N N . ASP A 1 98 ? 1.984 -2.764 12.063 1.00 91.69 98 ASP A N 1
ATOM 736 C CA . ASP A 1 98 ? 3.434 -2.761 11.844 1.00 91.69 98 ASP A CA 1
ATOM 737 C C . ASP A 1 98 ? 3.912 -1.542 11.030 1.00 91.69 98 ASP A C 1
ATOM 739 O O . ASP A 1 98 ? 5.121 -1.310 10.902 1.00 91.69 98 ASP A O 1
ATOM 743 N N . VAL A 1 99 ? 2.992 -0.771 10.437 1.00 90.81 99 VAL A N 1
ATOM 744 C CA . VAL A 1 99 ? 3.302 0.411 9.624 1.00 90.81 99 VAL A CA 1
ATOM 745 C C . VAL A 1 99 ? 3.447 1.631 10.531 1.00 90.81 99 VAL A C 1
ATOM 747 O O . VAL A 1 99 ? 2.490 2.091 11.142 1.00 90.81 99 VAL A O 1
ATOM 750 N N . VAL A 1 100 ? 4.648 2.204 10.566 1.00 90.69 100 VAL A N 1
ATOM 751 C CA . VAL A 1 100 ? 4.961 3.393 11.380 1.00 90.69 100 VAL A CA 1
ATOM 752 C C . VAL A 1 100 ? 4.651 4.678 10.628 1.00 90.69 100 VAL A C 1
ATOM 754 O O . VAL A 1 100 ? 4.197 5.659 11.208 1.00 90.69 100 VAL A O 1
ATOM 757 N N . ALA A 1 101 ? 4.947 4.695 9.329 1.00 87.31 101 ALA A N 1
ATOM 758 C CA . ALA A 1 101 ? 4.793 5.887 8.513 1.00 87.31 101 ALA A CA 1
ATOM 759 C C . ALA A 1 101 ? 4.553 5.542 7.045 1.00 87.31 101 ALA A C 1
ATOM 761 O O . ALA A 1 101 ? 5.065 4.551 6.516 1.00 87.31 101 ALA A O 1
ATOM 762 N N . LEU A 1 102 ? 3.827 6.434 6.375 1.00 86.25 102 LEU A N 1
ATOM 763 C CA . LEU A 1 102 ? 3.696 6.478 4.928 1.00 86.25 102 LEU A CA 1
ATOM 764 C C . LEU A 1 102 ? 4.497 7.672 4.408 1.00 86.25 102 LEU A C 1
ATOM 766 O O . LEU A 1 102 ? 4.248 8.812 4.792 1.00 86.25 102 LEU A O 1
ATOM 770 N N . GLN A 1 103 ? 5.449 7.414 3.521 1.00 87.00 103 GLN A N 1
ATOM 771 C CA . GLN A 1 103 ? 6.219 8.446 2.835 1.00 87.00 103 GLN A CA 1
ATOM 772 C C . GLN A 1 103 ? 5.730 8.573 1.395 1.00 87.00 103 GLN A C 1
ATOM 774 O O . GLN A 1 103 ? 5.599 7.572 0.686 1.00 87.00 103 GLN A O 1
ATOM 779 N N . ILE A 1 104 ? 5.495 9.807 0.962 1.00 83.56 104 ILE A N 1
ATOM 780 C CA . ILE A 1 104 ? 5.114 10.135 -0.412 1.00 83.56 104 ILE A CA 1
ATOM 781 C C . ILE A 1 104 ? 6.368 10.590 -1.161 1.00 83.56 104 ILE A C 1
ATOM 783 O O . ILE A 1 104 ? 7.174 11.357 -0.631 1.00 83.56 104 ILE A O 1
ATOM 787 N N . GLY A 1 105 ? 6.538 10.121 -2.393 1.00 80.19 105 GLY A N 1
ATOM 788 C CA . GLY A 1 105 ? 7.648 10.506 -3.253 1.00 80.19 105 GLY A CA 1
ATOM 789 C C . GLY A 1 105 ? 8.862 9.588 -3.193 1.00 80.19 105 GLY A C 1
ATOM 790 O O . GLY A 1 105 ? 8.814 8.437 -2.755 1.00 80.19 105 GLY A O 1
ATOM 791 N N . PHE A 1 106 ? 9.982 10.124 -3.674 1.00 70.75 106 PHE A N 1
ATOM 792 C CA . PHE A 1 106 ? 11.251 9.410 -3.834 1.00 70.75 106 PHE A CA 1
ATOM 793 C C . PHE A 1 106 ? 12.149 9.437 -2.590 1.00 70.75 106 PHE A C 1
ATOM 795 O O . PHE A 1 106 ? 13.340 9.147 -2.667 1.00 70.75 106 PHE A O 1
ATOM 802 N N . SER A 1 107 ? 11.586 9.768 -1.431 1.00 70.88 107 SER A N 1
ATOM 803 C CA . SER A 1 107 ? 12.354 9.978 -0.202 1.00 70.88 107 SER A CA 1
ATOM 804 C C . SER A 1 107 ? 12.905 8.687 0.414 1.00 70.88 107 SER A C 1
ATOM 806 O O . SER A 1 107 ? 13.784 8.755 1.271 1.00 70.88 107 SER A O 1
ATOM 808 N N . SER A 1 108 ? 12.436 7.508 -0.013 1.00 70.94 108 SER A N 1
ATOM 809 C CA . SER A 1 108 ? 12.892 6.235 0.548 1.00 70.94 108 SER A CA 1
ATOM 810 C C . SER A 1 108 ? 14.190 5.729 -0.086 1.00 70.94 108 SER A C 1
ATOM 812 O O . SER A 1 108 ? 14.415 5.839 -1.290 1.00 70.94 108 SER A O 1
ATOM 814 N N . GLU A 1 109 ? 15.030 5.081 0.724 1.00 73.44 109 GLU A N 1
ATOM 815 C CA . GLU A 1 109 ? 16.304 4.486 0.285 1.00 73.44 109 GLU A CA 1
ATOM 816 C C . GLU A 1 109 ? 16.143 3.430 -0.817 1.00 73.44 109 GLU A C 1
ATOM 818 O O . GLU A 1 109 ? 17.023 3.253 -1.657 1.00 73.44 109 GLU A O 1
ATOM 823 N N . VAL A 1 110 ? 15.011 2.719 -0.835 1.00 73.56 110 VAL A N 1
ATOM 824 C CA . VAL A 1 110 ? 14.694 1.770 -1.912 1.00 73.56 110 VAL A CA 1
ATOM 825 C C . VAL A 1 110 ? 14.519 2.516 -3.226 1.00 73.56 110 VAL A C 1
ATOM 827 O O . VAL A 1 110 ? 14.995 2.067 -4.263 1.00 73.56 110 VAL A O 1
ATOM 830 N N . MET A 1 111 ? 13.847 3.658 -3.175 1.00 74.56 111 MET A N 1
ATOM 831 C CA . MET A 1 111 ? 13.473 4.404 -4.355 1.00 74.56 111 MET A CA 1
ATOM 832 C C . MET A 1 111 ? 14.641 5.202 -4.923 1.00 74.56 111 MET A C 1
ATOM 834 O O . MET A 1 111 ? 14.846 5.155 -6.130 1.00 74.56 111 MET A O 1
ATOM 838 N N . LYS A 1 112 ? 15.483 5.812 -4.077 1.00 74.62 112 LYS A N 1
ATOM 839 C CA . LYS A 1 112 ? 16.718 6.501 -4.505 1.00 74.62 112 LYS A CA 1
ATOM 840 C C . LYS A 1 112 ? 17.589 5.648 -5.436 1.00 74.62 112 LYS A C 1
ATOM 842 O O . LYS A 1 112 ? 18.162 6.170 -6.380 1.00 74.62 112 LYS A O 1
ATOM 847 N N . ARG A 1 113 ? 17.621 4.325 -5.234 1.00 73.25 113 ARG A N 1
ATOM 848 C CA . ARG A 1 113 ? 18.369 3.367 -6.078 1.00 73.25 113 ARG A CA 1
ATOM 849 C C . ARG A 1 113 ? 17.750 3.108 -7.452 1.00 73.25 113 ARG A C 1
ATOM 851 O O . ARG A 1 113 ? 18.408 2.546 -8.318 1.00 73.25 113 ARG A O 1
ATOM 858 N N . HIS A 1 114 ? 16.478 3.444 -7.632 1.00 72.94 114 HIS A N 1
ATOM 859 C CA . HIS A 1 114 ? 15.726 3.217 -8.864 1.00 72.94 114 HIS A CA 1
ATOM 860 C C . HIS A 1 114 ? 15.344 4.521 -9.585 1.00 72.94 114 HIS A C 1
ATOM 862 O O . HIS A 1 114 ? 14.884 4.450 -10.723 1.00 72.94 114 HIS A O 1
ATOM 868 N N . VAL A 1 115 ? 15.551 5.690 -8.959 1.00 68.25 115 VAL A N 1
ATOM 869 C CA . VAL A 1 115 ? 15.228 7.021 -9.513 1.00 68.25 115 VAL A CA 1
ATOM 870 C C . VAL A 1 115 ? 15.941 7.283 -10.840 1.00 68.25 115 VAL A C 1
ATOM 872 O O . VAL A 1 115 ? 15.321 7.822 -11.749 1.00 68.25 115 VAL A O 1
ATOM 875 N N . GLU A 1 116 ? 17.183 6.821 -11.006 1.00 59.84 116 GLU A N 1
ATOM 876 C CA . GLU A 1 116 ? 17.956 7.021 -12.244 1.00 59.84 116 GLU A CA 1
ATOM 877 C C . GLU A 1 116 ? 17.354 6.323 -13.485 1.00 59.84 116 GLU A C 1
ATOM 879 O O . GLU A 1 116 ? 17.747 6.629 -14.605 1.00 59.84 116 GLU A O 1
ATOM 884 N N . GLY A 1 117 ? 16.372 5.424 -13.320 1.00 58.16 117 GLY A N 1
ATOM 885 C CA . GLY A 1 117 ? 15.691 4.726 -14.423 1.00 58.16 117 GLY A CA 1
ATOM 886 C C . GLY A 1 117 ? 14.169 4.896 -14.454 1.00 58.16 117 GLY A C 1
ATOM 887 O O . GLY A 1 117 ? 13.479 4.138 -15.139 1.00 58.16 117 GLY A O 1
ATOM 888 N N . LEU A 1 118 ? 13.617 5.828 -13.676 1.00 61.75 118 LEU A N 1
ATOM 889 C CA . LEU A 1 118 ? 12.176 5.981 -13.470 1.00 61.75 118 LEU A CA 1
ATOM 890 C C . LEU A 1 118 ? 11.589 7.113 -14.328 1.00 61.75 118 LEU A C 1
ATOM 892 O O . LEU A 1 118 ? 11.870 8.283 -14.105 1.00 61.75 118 LEU A O 1
ATOM 896 N N . HIS A 1 119 ? 10.674 6.770 -15.241 1.00 58.56 119 HIS A N 1
ATOM 897 C CA . HIS A 1 119 ? 9.780 7.737 -15.903 1.00 58.56 119 HIS A CA 1
ATOM 898 C C . HIS A 1 119 ? 8.501 8.038 -15.095 1.00 58.56 119 HIS A C 1
ATOM 900 O O . HIS A 1 119 ? 7.628 8.764 -15.568 1.00 58.56 119 HIS A O 1
ATOM 906 N N . ALA A 1 120 ? 8.342 7.465 -13.895 1.00 58.91 120 ALA A N 1
ATOM 907 C CA . ALA A 1 120 ? 7.156 7.717 -13.082 1.00 58.91 120 ALA A CA 1
ATOM 908 C C . ALA A 1 120 ? 7.286 9.065 -12.349 1.00 58.91 120 ALA A C 1
ATOM 910 O O . ALA A 1 120 ? 8.338 9.331 -11.772 1.00 58.91 120 ALA A O 1
ATOM 911 N N . PRO A 1 121 ? 6.240 9.906 -12.304 1.00 60.94 121 PRO A N 1
ATOM 912 C CA . PRO A 1 121 ? 6.255 11.122 -11.498 1.00 60.94 121 PRO A CA 1
ATOM 913 C C . PRO A 1 121 ? 6.426 10.793 -10.008 1.00 60.94 121 PRO A C 1
ATOM 915 O O . PRO A 1 121 ? 5.754 9.895 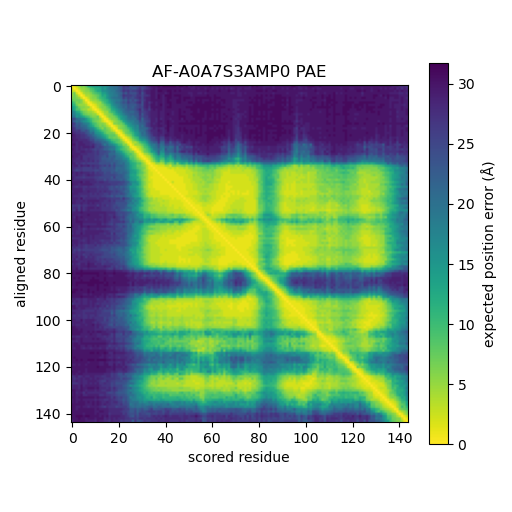-9.492 1.00 60.94 121 PRO A O 1
ATOM 918 N N . ALA A 1 122 ? 7.260 11.559 -9.295 1.00 61.56 122 ALA A N 1
ATOM 919 C CA . ALA A 1 122 ? 7.489 11.402 -7.852 1.00 61.56 122 ALA A CA 1
ATOM 920 C C . ALA A 1 122 ? 6.178 11.336 -7.050 1.00 61.56 122 ALA A C 1
ATOM 922 O O . ALA A 1 122 ? 6.042 10.526 -6.138 1.00 61.56 122 ALA A O 1
ATOM 923 N N . ALA A 1 123 ? 5.182 12.135 -7.440 1.00 62.75 123 ALA A N 1
ATOM 924 C CA . ALA A 1 123 ? 3.891 12.246 -6.763 1.00 62.75 123 ALA A CA 1
ATOM 925 C C . ALA A 1 123 ? 3.087 10.933 -6.685 1.00 62.75 123 ALA A C 1
ATOM 927 O O . ALA A 1 123 ? 2.208 10.811 -5.838 1.00 62.75 123 ALA A O 1
ATOM 928 N N . HIS A 1 124 ? 3.382 9.940 -7.530 1.00 72.69 124 HIS A N 1
ATOM 929 C CA . HIS A 1 124 ? 2.649 8.667 -7.575 1.00 72.69 124 HIS A CA 1
ATOM 930 C C . HIS A 1 124 ? 3.384 7.517 -6.881 1.00 72.69 124 HIS A C 1
ATOM 932 O O . HIS A 1 124 ? 3.012 6.353 -7.027 1.00 72.69 124 HIS A O 1
ATOM 938 N N . THR A 1 125 ? 4.443 7.833 -6.139 1.00 80.62 125 THR A N 1
ATOM 939 C CA . THR A 1 125 ? 5.246 6.845 -5.428 1.00 80.62 125 THR A CA 1
ATOM 940 C C . THR A 1 125 ? 4.963 6.899 -3.938 1.00 80.62 125 THR A C 1
ATOM 942 O O . THR A 1 125 ? 4.982 7.966 -3.330 1.00 80.62 125 THR A O 1
ATOM 945 N N . LEU A 1 126 ? 4.740 5.730 -3.342 1.00 84.94 126 LEU A N 1
ATOM 946 C CA . LEU A 1 126 ? 4.481 5.570 -1.918 1.00 84.94 126 LEU A CA 1
ATOM 947 C C . LEU A 1 126 ? 5.463 4.563 -1.324 1.00 84.94 126 LEU A C 1
ATOM 949 O O . LEU A 1 126 ? 5.757 3.532 -1.932 1.00 84.94 126 LEU A O 1
ATOM 953 N N . SER A 1 127 ? 5.968 4.856 -0.130 1.00 86.44 127 SER A N 1
ATOM 954 C CA . SER A 1 127 ? 6.842 3.966 0.635 1.00 86.44 127 SER A CA 1
ATOM 955 C C . SER A 1 127 ? 6.291 3.775 2.043 1.00 86.44 127 SER A C 1
ATOM 957 O O . SER A 1 127 ? 6.024 4.747 2.744 1.00 86.44 127 SER A O 1
ATOM 959 N N . LEU A 1 128 ? 6.136 2.518 2.458 1.00 87.44 128 LEU A N 1
ATOM 960 C CA . LEU A 1 128 ? 5.732 2.159 3.817 1.00 87.44 128 LEU A CA 1
ATOM 961 C C . LEU A 1 128 ? 6.976 1.909 4.671 1.00 87.44 128 LEU A C 1
ATOM 963 O O . LEU A 1 128 ? 7.832 1.099 4.298 1.00 87.44 128 LEU A O 1
ATOM 967 N N . LEU A 1 129 ? 7.073 2.599 5.807 1.00 85.38 129 LEU A N 1
ATOM 968 C CA . LEU A 1 129 ? 8.091 2.351 6.820 1.00 85.38 129 LEU A CA 1
ATOM 969 C C . LEU A 1 129 ? 7.539 1.380 7.862 1.00 85.38 129 LEU A C 1
ATOM 971 O O . LEU A 1 129 ? 6.508 1.640 8.478 1.00 85.38 129 LEU A O 1
ATOM 975 N N . MET A 1 130 ? 8.254 0.278 8.065 1.00 86.06 130 MET A N 1
ATOM 976 C CA . MET A 1 130 ? 7.837 -0.809 8.948 1.00 86.06 130 MET A CA 1
ATOM 977 C C . MET A 1 130 ? 8.603 -0.765 10.272 1.00 86.06 130 MET A C 1
ATOM 979 O O . MET A 1 130 ? 9.813 -0.514 10.244 1.00 86.06 130 MET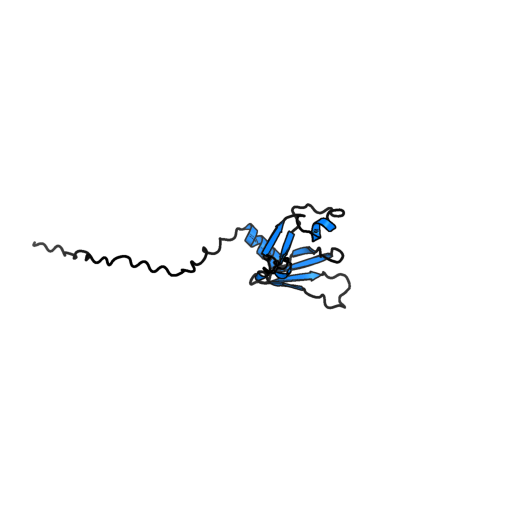 A O 1
ATOM 983 N N . ILE A 1 131 ? 7.964 -1.104 11.398 1.00 85.62 131 ILE A N 1
ATOM 984 C CA . ILE A 1 131 ? 8.610 -1.170 12.728 1.00 85.62 131 ILE A CA 1
ATOM 985 C C . ILE A 1 131 ? 9.872 -2.036 12.668 1.00 85.62 131 ILE A C 1
ATOM 987 O O . ILE A 1 131 ? 10.962 -1.604 13.033 1.00 85.62 131 ILE A O 1
ATOM 991 N N . HIS A 1 132 ? 9.757 -3.231 12.091 1.00 81.12 132 HIS A N 1
ATOM 992 C CA . HIS A 1 132 ? 10.852 -4.198 11.967 1.00 81.12 132 HIS A CA 1
ATOM 993 C C . HIS A 1 132 ? 11.970 -3.770 10.990 1.00 81.12 132 HIS A C 1
ATOM 995 O O . HIS A 1 132 ? 12.884 -4.542 10.702 1.00 81.12 132 HIS A O 1
ATOM 1001 N N . SER A 1 133 ? 11.862 -2.589 10.377 1.00 76.12 133 SER A N 1
ATOM 1002 C CA . SER A 1 133 ? 12.877 -2.028 9.481 1.00 76.12 133 SER A CA 1
ATOM 1003 C C . SER A 1 133 ? 13.634 -0.846 10.079 1.00 76.12 133 SER A C 1
ATOM 1005 O O . SER A 1 133 ? 14.567 -0.359 9.436 1.00 76.12 133 SER A O 1
ATOM 1007 N N . LEU A 1 134 ? 13.252 -0.411 11.283 1.00 74.75 134 LEU A N 1
ATOM 1008 C CA . LEU A 1 134 ? 13.952 0.627 12.024 1.00 74.75 134 LEU A CA 1
ATOM 1009 C C . LEU A 1 134 ? 15.311 0.107 12.521 1.00 74.75 134 LEU A C 1
ATOM 1011 O O . LEU A 1 134 ? 15.430 -1.073 12.867 1.00 74.75 134 LEU A O 1
ATOM 1015 N N . PRO A 1 135 ? 16.351 0.958 12.544 1.00 73.94 135 PRO A N 1
ATOM 1016 C CA . PRO A 1 135 ? 17.619 0.595 13.160 1.00 73.94 135 PRO A CA 1
ATOM 1017 C C . PRO A 1 135 ? 17.392 0.266 14.639 1.00 73.94 135 PRO A C 1
ATOM 1019 O O . PRO A 1 135 ? 16.620 0.942 15.322 1.00 73.94 135 PRO A O 1
ATOM 1022 N N . LYS A 1 136 ? 18.061 -0.781 15.134 1.00 74.62 136 LYS A N 1
ATOM 1023 C CA . LYS A 1 136 ? 18.055 -1.099 16.564 1.00 74.62 136 LYS A CA 1
ATOM 1024 C C . LYS A 1 136 ? 18.613 0.122 17.315 1.00 74.62 136 LYS A C 1
ATOM 1026 O O . LYS A 1 136 ? 19.663 0.616 16.895 1.00 74.62 136 LYS A O 1
ATOM 1031 N N . PRO A 1 137 ? 17.943 0.629 18.366 1.00 73.69 137 PRO A N 1
ATOM 1032 C CA . PRO A 1 137 ? 18.493 1.728 19.149 1.00 73.69 137 PRO A CA 1
ATOM 1033 C C . PRO A 1 137 ? 19.867 1.322 19.705 1.00 73.69 137 PRO A C 1
ATOM 1035 O O . PRO A 1 137 ? 20.055 0.137 20.014 1.00 73.69 137 PRO A O 1
ATOM 1038 N N . PRO A 1 138 ? 20.830 2.257 19.801 1.00 75.69 138 PRO A N 1
ATOM 1039 C CA . PRO A 1 138 ? 22.108 1.966 20.436 1.00 75.69 138 PRO A CA 1
ATOM 1040 C C . PRO A 1 138 ? 21.829 1.493 21.865 1.00 75.69 138 PRO A C 1
ATOM 1042 O O . PRO A 1 138 ? 21.071 2.134 22.596 1.00 75.69 138 PRO A O 1
ATOM 1045 N N . SER A 1 139 ? 22.369 0.329 22.233 1.00 73.69 139 SER A N 1
ATOM 1046 C CA . SER A 1 139 ? 22.309 -0.145 23.614 1.00 73.69 139 SER A CA 1
ATOM 1047 C C . SER A 1 139 ? 22.924 0.935 24.501 1.00 73.69 139 SER A C 1
ATOM 1049 O O . SER A 1 139 ? 24.004 1.425 24.191 1.00 73.69 139 SER A O 1
ATOM 1051 N N . ALA A 1 140 ? 22.228 1.324 25.567 1.00 67.75 140 ALA A N 1
ATOM 1052 C CA . ALA A 1 140 ? 22.600 2.431 26.449 1.00 67.75 140 ALA A CA 1
ATOM 1053 C C . ALA A 1 140 ? 23.849 2.158 27.323 1.00 67.75 140 ALA A C 1
ATOM 1055 O O . ALA A 1 140 ? 23.959 2.701 28.414 1.00 67.75 140 ALA A O 1
ATOM 1056 N N . GLU A 1 141 ? 24.780 1.323 26.862 1.00 66.38 141 GLU A N 1
ATOM 1057 C CA . GLU A 1 141 ? 25.964 0.880 27.607 1.00 66.38 141 GLU A CA 1
ATOM 1058 C C . GLU A 1 141 ? 27.265 1.283 26.905 1.00 66.38 141 GLU A C 1
ATOM 1060 O O . GLU A 1 141 ? 28.169 0.475 26.731 1.00 66.38 141 GLU A O 1
ATOM 1065 N N . GLU A 1 142 ? 27.360 2.543 26.482 1.00 58.34 142 GLU A N 1
ATOM 1066 C CA . GLU A 1 142 ? 28.647 3.139 26.106 1.00 58.34 142 GLU A CA 1
ATOM 1067 C C . GLU A 1 142 ? 28.652 4.630 26.474 1.00 58.34 142 GLU A C 1
ATOM 1069 O O . GLU A 1 142 ? 28.502 5.538 25.657 1.00 58.34 142 GLU A O 1
ATOM 1074 N N . SER A 1 143 ? 28.730 4.881 27.775 1.00 54.81 143 SER A N 1
ATOM 1075 C CA . SER A 1 143 ? 29.245 6.124 28.350 1.00 54.81 143 SER A CA 1
ATOM 1076 C C . SER A 1 143 ? 29.929 5.740 29.654 1.00 54.81 143 SER A C 1
ATOM 1078 O O . SER A 1 143 ? 29.292 5.709 30.705 1.00 54.81 143 SER A O 1
ATOM 1080 N N . ASP A 1 144 ? 31.191 5.336 29.516 1.00 51.50 144 ASP A N 1
ATOM 1081 C CA . ASP A 1 144 ? 32.198 5.412 30.580 1.00 51.50 144 ASP A CA 1
ATOM 1082 C C . ASP A 1 144 ? 32.633 6.879 30.753 1.00 51.50 144 ASP A C 1
ATOM 1084 O O . ASP A 1 144 ? 32.793 7.569 29.714 1.00 51.50 144 ASP A O 1
#

Secondary structure (DSSP, 8-state):
-----PPPPPPP------------------SPPPPPHHHHHHHHHHHH-EEEEEP-SSS--EEEEEEE-TTS-EEEEEE--SS-TTS----EEEEGGGEEEEEESS-SHHHHTTGGG--S-GGG-EEEEEGGGSPPPPPS----